Protein AF-A0A7Y5DZ59-F1 (afdb_monomer_lite)

Foldseek 3Di:
DPPPPQQQADQVSVLVQVVCVVVVHQRADPVHGAGWDWDADPVVRWIKIAGPPPRDIHAIWHDDPPGIHGDDDDPPPPDPPDDDD

Radius of gyration: 15.29 Å; chains: 1; bounding box: 52×24×35 Å

Secondary structure (DSSP, 8-state):
------TTSSHHHHHHHHHHHHTT---B-TTT-PBEEEEEETTTTEEEEEETTT-PBPPEEEEETTEEEEE--------------

Structure (mmCIF, N/CA/C/O backbone):
data_AF-A0A7Y5DZ59-F1
#
_entry.id   AF-A0A7Y5DZ59-F1
#
loop_
_atom_site.group_PDB
_atom_site.id
_atom_site.type_symbol
_atom_site.label_atom_id
_atom_site.label_alt_id
_atom_site.label_comp_id
_atom_site.label_asym_id
_atom_site.label_entity_id
_atom_site.label_seq_id
_atom_site.pdbx_PDB_ins_code
_atom_site.Cartn_x
_atom_site.Cartn_y
_atom_site.Cartn_z
_atom_site.occupancy
_atom_site.B_iso_or_equiv
_atom_site.auth_seq_id
_atom_site.auth_comp_id
_atom_site.auth_asym_id
_atom_site.auth_atom_id
_atom_site.pdbx_PDB_model_num
ATOM 1 N N . MET A 1 1 ? 21.868 6.714 -17.857 1.00 40.50 1 MET A N 1
ATOM 2 C CA . MET A 1 1 ? 21.639 6.760 -16.395 1.00 40.50 1 MET A CA 1
ATOM 3 C C . MET A 1 1 ? 20.219 7.244 -16.202 1.00 40.50 1 MET A C 1
ATOM 5 O O . MET A 1 1 ? 19.978 8.417 -15.954 1.00 40.50 1 MET A O 1
ATOM 9 N N . ASP A 1 2 ? 19.271 6.349 -16.442 1.00 44.59 2 ASP A N 1
ATOM 10 C CA . ASP A 1 2 ? 17.849 6.639 -16.364 1.00 44.59 2 ASP A CA 1
ATOM 11 C C . ASP A 1 2 ? 17.460 6.611 -14.891 1.00 44.59 2 ASP A C 1
ATOM 13 O O . ASP A 1 2 ? 17.282 5.547 -14.299 1.00 44.59 2 ASP A O 1
ATOM 17 N N . GLY A 1 3 ? 17.404 7.799 -14.287 1.00 44.69 3 GLY A N 1
ATOM 18 C CA . GLY A 1 3 ? 16.891 8.039 -12.941 1.00 44.69 3 GLY A CA 1
ATOM 19 C C . GLY A 1 3 ? 15.393 7.756 -12.866 1.00 44.69 3 GLY A C 1
ATOM 20 O O . GLY A 1 3 ? 14.589 8.658 -12.664 1.00 44.69 3 GLY A O 1
ATOM 21 N N . LYS A 1 4 ? 14.999 6.499 -13.080 1.00 40.72 4 LYS A N 1
ATOM 22 C CA . LYS A 1 4 ? 13.634 6.035 -12.871 1.00 40.72 4 LYS A CA 1
ATOM 23 C C . LYS A 1 4 ? 13.493 5.777 -11.380 1.00 40.72 4 LYS A C 1
ATOM 25 O O . LYS A 1 4 ? 13.886 4.717 -10.894 1.00 40.72 4 LYS A O 1
ATOM 30 N N . GLU A 1 5 ? 12.999 6.781 -10.657 1.00 50.75 5 GLU A N 1
ATOM 31 C CA . GLU A 1 5 ? 12.587 6.617 -9.264 1.00 50.75 5 GLU A CA 1
ATOM 32 C C . GLU A 1 5 ? 11.803 5.303 -9.118 1.00 50.75 5 GLU A C 1
ATOM 34 O O . GLU A 1 5 ? 10.968 4.985 -9.978 1.00 50.75 5 GLU A O 1
ATOM 39 N N . PRO A 1 6 ? 12.087 4.489 -8.084 1.00 60.66 6 PRO A N 1
ATOM 40 C CA . PRO A 1 6 ? 11.390 3.229 -7.913 1.00 60.66 6 PRO A CA 1
ATOM 41 C C . PRO A 1 6 ? 9.883 3.510 -7.843 1.00 60.66 6 PRO A C 1
ATOM 43 O O . PRO A 1 6 ? 9.475 4.356 -7.044 1.00 60.66 6 PRO A O 1
ATOM 46 N N . PRO A 1 7 ? 9.042 2.793 -8.611 1.00 64.00 7 PRO A N 1
ATOM 47 C CA . PRO A 1 7 ? 7.623 3.114 -8.817 1.00 64.00 7 PRO A CA 1
ATOM 48 C C . PRO A 1 7 ? 6.754 3.025 -7.553 1.00 64.00 7 PRO A C 1
ATOM 50 O O . PRO A 1 7 ? 5.546 3.173 -7.634 1.00 64.00 7 PRO A O 1
ATOM 53 N N . LEU A 1 8 ? 7.343 2.750 -6.390 1.00 73.38 8 LEU A N 1
ATOM 54 C CA . LEU A 1 8 ? 6.673 2.629 -5.100 1.00 73.38 8 LEU A CA 1
ATOM 55 C C . LEU A 1 8 ? 7.188 3.639 -4.066 1.00 73.38 8 LEU A C 1
ATOM 57 O O . LEU A 1 8 ? 6.927 3.460 -2.884 1.00 73.38 8 LEU A O 1
ATOM 61 N N . ARG A 1 9 ? 7.944 4.669 -4.468 1.00 79.12 9 ARG A N 1
ATOM 62 C CA . ARG A 1 9 ? 8.501 5.676 -3.540 1.00 79.12 9 ARG A CA 1
ATOM 63 C C . ARG A 1 9 ? 7.656 6.944 -3.425 1.00 79.12 9 ARG A C 1
ATOM 65 O O . ARG A 1 9 ? 7.775 7.649 -2.428 1.00 79.12 9 ARG A O 1
ATOM 72 N N . SER A 1 10 ? 6.794 7.223 -4.399 1.00 85.44 10 SER A N 1
ATOM 73 C CA . SER A 1 10 ? 5.957 8.426 -4.417 1.00 85.44 10 SER A CA 1
ATOM 74 C C . SER A 1 10 ? 4.580 8.172 -3.804 1.00 85.44 10 SER A C 1
ATOM 76 O O . SER A 1 10 ? 3.982 7.114 -4.010 1.00 85.44 10 SER A O 1
ATOM 78 N N . VAL A 1 11 ? 4.019 9.178 -3.122 1.00 88.62 11 VAL A N 1
ATOM 79 C CA . VAL A 1 11 ? 2.710 9.070 -2.444 1.00 88.62 11 VAL A CA 1
ATOM 80 C C . VAL A 1 11 ? 1.595 8.655 -3.402 1.00 88.62 11 VAL A C 1
ATOM 82 O O . VAL A 1 11 ? 0.750 7.834 -3.062 1.00 88.62 11 VAL A O 1
ATOM 85 N N . ARG A 1 12 ? 1.639 9.160 -4.640 1.00 87.44 12 ARG A N 1
ATOM 86 C CA . ARG A 1 12 ? 0.655 8.854 -5.680 1.00 87.44 12 ARG A CA 1
ATOM 87 C C . ARG A 1 12 ? 0.652 7.376 -6.057 1.00 87.44 12 ARG A C 1
ATOM 89 O O . ARG A 1 12 ? -0.414 6.822 -6.311 1.00 87.44 12 ARG A O 1
ATOM 96 N N . ASP A 1 13 ? 1.818 6.748 -6.129 1.00 87.56 13 ASP A N 1
ATOM 97 C CA . ASP A 1 13 ? 1.905 5.343 -6.514 1.00 87.56 13 ASP A CA 1
ATOM 98 C C . ASP A 1 13 ? 1.596 4.424 -5.338 1.00 87.56 13 ASP A C 1
ATOM 100 O O . ASP A 1 13 ? 0.836 3.474 -5.510 1.00 87.56 13 ASP A O 1
ATOM 104 N N . VAL A 1 14 ? 2.045 4.774 -4.128 1.00 90.12 14 VAL A N 1
ATOM 105 C CA . VAL A 1 14 ? 1.611 4.087 -2.902 1.00 90.12 14 VAL A CA 1
ATOM 106 C C . VAL A 1 14 ? 0.085 4.138 -2.767 1.00 90.12 14 VAL A C 1
ATOM 108 O O . VAL A 1 14 ? -0.528 3.104 -2.521 1.00 90.12 14 VAL A O 1
ATOM 111 N N . ALA A 1 15 ? -0.547 5.288 -3.027 1.00 90.25 15 ALA A N 1
ATOM 112 C CA . ALA A 1 15 ? -2.002 5.436 -2.985 1.00 90.25 15 ALA A CA 1
ATOM 113 C C . ALA A 1 15 ? -2.723 4.521 -3.977 1.00 90.25 15 ALA A C 1
ATOM 115 O O . ALA A 1 15 ? -3.637 3.804 -3.587 1.00 90.25 15 ALA A O 1
ATOM 116 N N . LYS A 1 16 ? -2.290 4.465 -5.243 1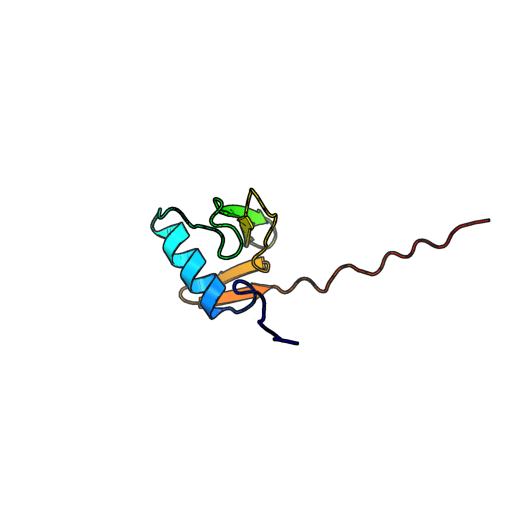.00 88.50 16 LYS A N 1
ATOM 117 C CA . LYS A 1 16 ? -2.904 3.562 -6.237 1.00 88.50 16 LYS A CA 1
ATOM 118 C C . LYS A 1 16 ? -2.841 2.099 -5.807 1.00 88.50 16 LYS A C 1
ATOM 120 O O . LYS A 1 16 ? -3.800 1.356 -5.992 1.00 88.50 16 LYS A O 1
ATOM 125 N N . VAL A 1 17 ? -1.690 1.681 -5.286 1.00 88.25 17 VAL A N 1
ATOM 126 C 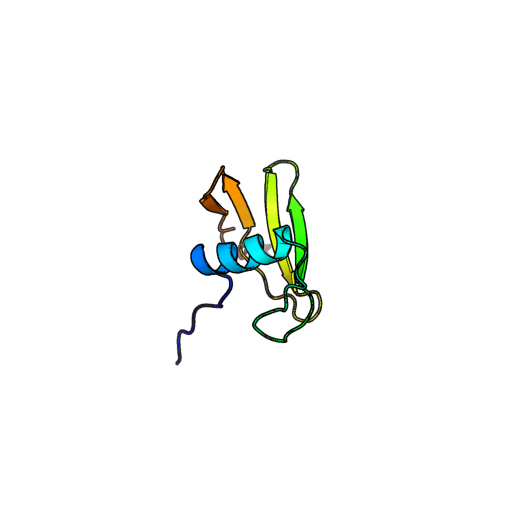CA . VAL A 1 17 ? -1.453 0.300 -4.862 1.00 88.25 17 VAL A CA 1
ATOM 127 C C . VAL A 1 17 ? -2.276 -0.009 -3.605 1.00 88.25 17 VAL A C 1
ATOM 129 O O . VAL A 1 17 ? -2.904 -1.063 -3.532 1.00 88.25 17 VAL A O 1
ATOM 132 N N . TRP A 1 18 ? -2.356 0.933 -2.664 1.00 90.56 18 TRP A N 1
ATOM 133 C CA . TRP A 1 18 ? -3.164 0.815 -1.452 1.00 90.56 18 TRP A CA 1
ATOM 134 C C . TRP A 1 18 ? -4.670 0.749 -1.728 1.00 90.56 18 TRP A C 1
ATOM 136 O O . TRP A 1 18 ? -5.351 -0.102 -1.162 1.00 90.56 18 TRP A O 1
ATOM 146 N N . GLU A 1 19 ? -5.200 1.585 -2.624 1.00 90.38 19 GLU A N 1
ATOM 147 C CA . GLU A 1 19 ? -6.623 1.553 -2.992 1.00 90.38 19 GLU A CA 1
ATOM 148 C C . GLU A 1 19 ? -7.027 0.209 -3.614 1.00 90.38 19 GLU A C 1
ATOM 150 O O . GLU A 1 19 ? -8.074 -0.345 -3.271 1.00 90.38 19 GLU A O 1
ATOM 155 N N . ARG A 1 20 ? -6.173 -0.358 -4.476 1.00 89.12 20 ARG A N 1
ATOM 156 C CA . ARG A 1 20 ? -6.377 -1.704 -5.036 1.00 89.12 20 ARG A CA 1
ATOM 157 C C . ARG A 1 20 ? -6.355 -2.765 -3.943 1.00 89.12 20 ARG A C 1
ATOM 159 O O . ARG A 1 20 ? -7.278 -3.565 -3.847 1.00 89.12 20 ARG A O 1
ATOM 166 N N . PHE A 1 21 ? -5.349 -2.717 -3.069 1.00 88.94 21 PHE A N 1
ATOM 167 C CA . PHE A 1 21 ? -5.243 -3.654 -1.953 1.00 88.94 21 PHE A CA 1
ATOM 168 C C . PHE A 1 21 ? -6.500 -3.627 -1.065 1.00 88.94 21 PHE A C 1
ATOM 170 O O . PHE A 1 21 ? -7.068 -4.674 -0.768 1.00 88.94 21 PHE A O 1
ATOM 177 N N . LYS A 1 22 ? -6.985 -2.434 -0.691 1.00 89.44 22 LYS A N 1
ATOM 178 C CA . LYS A 1 22 ? -8.218 -2.263 0.101 1.00 89.44 22 LYS A CA 1
ATOM 179 C C . LYS A 1 22 ? -9.476 -2.762 -0.607 1.00 89.44 22 LYS A C 1
ATOM 181 O O . LYS A 1 22 ? -10.411 -3.184 0.064 1.00 89.44 22 LYS A O 1
ATOM 186 N N . SER A 1 23 ? -9.505 -2.703 -1.936 1.00 89.94 23 SER A N 1
ATOM 187 C CA . SER A 1 23 ? -10.628 -3.199 -2.740 1.00 89.94 23 SER A CA 1
ATOM 188 C C . SER A 1 23 ? -10.654 -4.730 -2.840 1.00 89.94 23 SER A C 1
ATOM 190 O O . SER A 1 23 ? -11.603 -5.290 -3.381 1.00 89.94 23 SER A O 1
ATOM 192 N N . GLY A 1 24 ? -9.640 -5.415 -2.295 1.00 86.81 24 GLY A N 1
ATOM 193 C CA . GLY A 1 24 ? -9.487 -6.865 -2.388 1.00 86.81 24 GLY A CA 1
ATOM 194 C C . GLY A 1 24 ? -8.854 -7.330 -3.701 1.00 86.81 24 GLY A C 1
ATOM 195 O O . GLY A 1 24 ? -8.861 -8.528 -3.979 1.00 86.81 24 GLY A O 1
ATOM 196 N N . ASP A 1 25 ? -8.305 -6.413 -4.507 1.00 86.75 25 ASP A N 1
ATOM 197 C CA . ASP A 1 25 ? -7.590 -6.767 -5.731 1.00 86.75 25 ASP A CA 1
ATOM 198 C C . ASP A 1 25 ? -6.258 -7.462 -5.428 1.00 86.75 25 ASP A C 1
ATOM 200 O O . ASP A 1 25 ? -5.551 -7.153 -4.463 1.00 86.75 25 ASP A O 1
ATOM 204 N N . LEU A 1 26 ? -5.861 -8.358 -6.334 1.00 80.69 26 LEU A N 1
ATOM 205 C CA . LEU A 1 26 ? -4.514 -8.918 -6.350 1.00 80.69 26 LEU A CA 1
ATOM 206 C C . LEU A 1 26 ? -3.524 -7.846 -6.811 1.00 80.69 26 LEU A C 1
ATOM 208 O O . LEU A 1 26 ? -3.427 -7.505 -7.989 1.00 80.69 26 LEU A O 1
ATOM 212 N N . VAL A 1 27 ? -2.769 -7.309 -5.858 1.00 85.38 27 VAL A N 1
ATOM 213 C CA . VAL A 1 27 ? -1.739 -6.309 -6.126 1.00 85.38 27 VAL A CA 1
ATOM 214 C C . VAL A 1 27 ? -0.436 -6.993 -6.541 1.00 85.38 27 VAL A C 1
ATOM 216 O O . VAL A 1 27 ? 0.240 -7.624 -5.724 1.00 85.38 27 VAL A O 1
ATOM 219 N N . GLY A 1 28 ? -0.080 -6.839 -7.818 1.00 86.56 28 GLY A N 1
ATOM 220 C CA . GLY A 1 28 ? 1.191 -7.291 -8.385 1.00 86.56 28 GLY A CA 1
ATOM 221 C C . GLY A 1 28 ? 2.324 -6.285 -8.179 1.00 86.56 28 GLY A C 1
ATOM 222 O O . GLY A 1 28 ? 2.135 -5.066 -8.236 1.00 86.56 28 GLY A O 1
ATOM 223 N N . CYS A 1 29 ? 3.530 -6.796 -7.946 1.00 86.94 29 CYS A N 1
ATOM 224 C CA . CYS A 1 29 ? 4.730 -5.985 -7.821 1.00 86.94 29 CYS A CA 1
ATOM 225 C C . CYS A 1 29 ? 5.105 -5.366 -9.176 1.00 86.94 29 CYS A C 1
ATOM 227 O O . CYS A 1 29 ? 5.331 -6.100 -10.134 1.00 86.94 29 CYS A O 1
ATOM 229 N N . PRO A 1 30 ? 5.334 -4.046 -9.271 1.00 83.81 30 PRO A N 1
ATOM 230 C CA . PRO A 1 30 ? 5.689 -3.409 -10.541 1.00 83.81 30 PRO A CA 1
ATOM 231 C C . PRO A 1 30 ? 7.057 -3.840 -11.100 1.00 83.81 30 PRO A C 1
ATOM 233 O O . PRO A 1 30 ? 7.379 -3.512 -12.238 1.00 83.81 30 PRO A O 1
ATOM 236 N N . LYS A 1 31 ? 7.888 -4.527 -10.301 1.00 85.44 31 LYS A N 1
ATOM 237 C CA . LYS A 1 31 ? 9.219 -5.001 -10.707 1.00 85.44 31 LYS A CA 1
ATOM 238 C C . LYS A 1 31 ? 9.201 -6.416 -11.287 1.00 85.44 31 LYS A C 1
ATOM 240 O O . LYS A 1 31 ? 9.954 -6.688 -12.214 1.00 85.44 31 LYS A O 1
ATOM 245 N N . CYS A 1 32 ? 8.414 -7.320 -10.706 1.00 86.75 32 CYS A N 1
ATOM 246 C CA . CYS A 1 32 ? 8.454 -8.748 -11.042 1.00 86.75 32 CYS A CA 1
ATOM 247 C C . CYS A 1 32 ? 7.074 -9.412 -11.122 1.00 86.75 32 CYS A C 1
ATOM 249 O O . CYS A 1 32 ? 7.007 -10.634 -11.158 1.00 86.75 32 CYS A O 1
ATOM 251 N N . ASP A 1 33 ? 5.992 -8.633 -11.074 1.00 86.69 33 ASP A N 1
ATOM 252 C CA . ASP A 1 33 ? 4.587 -9.072 -11.065 1.00 86.69 33 ASP A CA 1
ATOM 253 C C . ASP A 1 33 ? 4.167 -9.957 -9.871 1.00 86.69 33 ASP A C 1
ATOM 255 O O . ASP A 1 33 ? 2.996 -10.263 -9.683 1.00 86.69 33 ASP A O 1
ATOM 259 N N . GLY A 1 34 ? 5.106 -10.306 -8.988 1.00 88.88 34 GLY A N 1
ATOM 260 C CA . GLY A 1 34 ? 4.854 -11.119 -7.802 1.00 88.88 34 GLY A CA 1
ATOM 261 C C . GLY A 1 34 ? 3.875 -10.493 -6.813 1.00 88.88 34 GLY A C 1
ATOM 262 O O . GLY A 1 34 ? 3.786 -9.270 -6.698 1.00 88.88 34 GLY A O 1
ATOM 263 N N . SER A 1 35 ? 3.189 -11.332 -6.038 1.00 90.69 35 SER A N 1
AT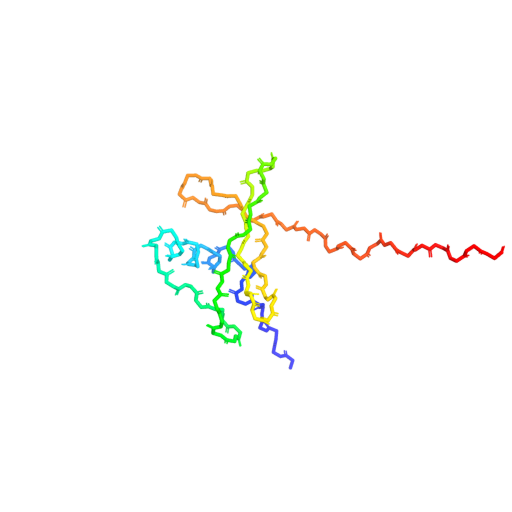OM 264 C CA . SER A 1 35 ? 2.210 -10.888 -5.043 1.00 90.69 35 SER A CA 1
ATOM 265 C C . SER A 1 35 ? 2.816 -9.940 -4.003 1.00 90.69 35 SER A C 1
ATOM 267 O O . SER A 1 35 ? 3.938 -10.135 -3.520 1.00 90.69 35 SER A O 1
ATOM 269 N N . MET A 1 36 ? 2.054 -8.911 -3.638 1.00 91.12 36 MET A N 1
ATOM 270 C CA . MET A 1 36 ? 2.396 -8.009 -2.543 1.00 91.12 36 MET A CA 1
ATOM 271 C C . MET A 1 36 ? 1.665 -8.402 -1.255 1.00 91.12 36 MET A C 1
ATOM 273 O O . MET A 1 36 ? 0.458 -8.626 -1.256 1.00 91.12 36 MET A O 1
ATOM 277 N N . ALA A 1 37 ? 2.405 -8.459 -0.152 1.00 91.94 37 ALA A N 1
ATOM 278 C CA . ALA A 1 37 ? 1.890 -8.642 1.197 1.00 91.94 37 ALA A CA 1
ATOM 279 C C . ALA A 1 37 ? 1.856 -7.304 1.948 1.00 91.94 37 ALA A C 1
ATOM 281 O O . ALA A 1 37 ? 2.692 -6.428 1.712 1.00 91.94 37 ALA A O 1
ATOM 282 N N . LEU A 1 38 ? 0.903 -7.159 2.868 1.00 92.62 38 LEU A N 1
ATOM 283 C CA . LEU A 1 38 ? 0.801 -6.005 3.758 1.00 92.62 38 LEU A CA 1
ATOM 284 C C . LEU A 1 38 ? 1.560 -6.281 5.059 1.00 92.62 38 LEU A C 1
ATOM 286 O O . LEU A 1 38 ? 1.239 -7.221 5.783 1.00 92.62 38 LEU A O 1
ATOM 290 N N . ALA A 1 39 ? 2.533 -5.435 5.370 1.00 92.81 39 ALA A N 1
ATOM 291 C CA . ALA A 1 39 ? 3.151 -5.339 6.681 1.00 92.81 39 ALA A CA 1
ATOM 292 C C . ALA A 1 39 ? 2.468 -4.225 7.486 1.00 92.81 39 ALA A C 1
ATOM 294 O O . ALA A 1 39 ? 2.160 -3.158 6.948 1.00 92.81 39 ALA A O 1
ATOM 295 N N . VAL A 1 40 ? 2.238 -4.481 8.774 1.00 92.12 40 VAL A N 1
ATOM 296 C CA . VAL A 1 40 ? 1.562 -3.565 9.700 1.00 92.12 40 VAL A CA 1
ATOM 297 C C . VAL A 1 40 ? 2.460 -3.341 10.908 1.00 92.12 40 VAL A C 1
ATOM 299 O O . VAL A 1 40 ? 2.912 -4.300 11.530 1.00 92.12 40 VAL A O 1
ATOM 302 N N . GLU A 1 41 ? 2.690 -2.080 11.251 1.00 91.31 41 GLU A N 1
ATOM 303 C CA . GLU A 1 41 ? 3.384 -1.663 12.465 1.00 91.31 41 GLU A CA 1
ATOM 304 C C . GLU A 1 41 ? 2.347 -1.034 13.404 1.00 91.31 41 GLU A C 1
ATOM 306 O O . GLU A 1 41 ? 1.838 0.064 13.163 1.00 91.31 41 GLU A O 1
ATOM 311 N N . GLY A 1 42 ? 1.956 -1.792 14.431 1.00 84.62 42 GLY A N 1
ATOM 312 C CA . GLY A 1 42 ? 0.807 -1.471 15.278 1.00 84.62 42 GLY A CA 1
ATOM 313 C C . GLY A 1 42 ? 1.008 -0.286 16.226 1.00 84.62 42 GLY A C 1
ATOM 314 O O . GLY A 1 42 ? 0.037 0.399 16.541 1.00 84.62 42 GLY A O 1
ATOM 315 N N . SER A 1 43 ? 2.239 -0.010 16.653 1.00 87.12 43 SER A N 1
ATOM 316 C CA . SER A 1 43 ? 2.574 1.072 17.588 1.00 87.12 43 SER A CA 1
ATOM 317 C C . SER A 1 43 ? 2.468 2.437 16.915 1.00 87.12 43 SER A C 1
ATOM 319 O O . SER A 1 43 ? 1.870 3.352 17.480 1.00 87.12 43 SER A O 1
ATOM 321 N N . SER A 1 44 ? 2.966 2.563 15.681 1.00 83.62 44 SER A N 1
ATOM 322 C CA . SER A 1 44 ? 2.873 3.807 14.903 1.00 83.62 44 SER A CA 1
ATOM 323 C C . SER A 1 44 ? 1.725 3.813 13.895 1.00 83.62 44 SER A C 1
ATOM 325 O O . SER A 1 44 ? 1.665 4.731 13.080 1.00 83.62 44 SER A O 1
ATOM 327 N N . LYS A 1 45 ? 0.839 2.804 13.918 1.00 87.69 45 LYS A N 1
ATOM 328 C CA . LYS A 1 45 ? -0.299 2.645 12.989 1.00 87.69 45 LYS A CA 1
ATOM 329 C C . LYS A 1 45 ? 0.112 2.789 11.517 1.00 87.69 45 LYS A C 1
ATOM 331 O O . LYS A 1 45 ? -0.616 3.360 10.705 1.00 87.69 45 LYS A O 1
ATOM 336 N N . SER A 1 46 ? 1.294 2.278 11.190 1.00 91.81 46 SER A N 1
ATOM 337 C CA . SER A 1 46 ? 1.894 2.403 9.865 1.00 91.81 46 SER A CA 1
ATOM 338 C C . SER A 1 46 ? 1.725 1.113 9.074 1.00 91.81 46 SER A C 1
ATOM 340 O O . SER A 1 46 ? 1.697 0.015 9.626 1.00 91.81 46 SER A O 1
ATOM 342 N N . TYR A 1 47 ? 1.669 1.249 7.758 1.00 92.81 47 TYR A N 1
ATOM 343 C CA . TYR A 1 47 ? 1.502 0.156 6.814 1.00 92.81 47 TYR A CA 1
ATOM 344 C C . TYR A 1 47 ? 2.601 0.204 5.761 1.00 92.81 47 TYR A C 1
ATOM 346 O O . TYR A 1 47 ? 3.134 1.269 5.450 1.00 92.81 47 TYR A O 1
ATOM 354 N N . ARG A 1 48 ? 2.940 -0.949 5.190 1.00 93.06 48 ARG A N 1
ATOM 355 C CA . ARG A 1 48 ? 3.879 -1.055 4.072 1.00 93.06 48 ARG A CA 1
ATOM 356 C C . ARG A 1 48 ? 3.505 -2.238 3.201 1.00 93.06 48 ARG A C 1
ATOM 358 O O . ARG A 1 48 ? 3.157 -3.296 3.711 1.00 93.06 48 ARG A O 1
ATOM 365 N N . LEU A 1 49 ? 3.611 -2.085 1.889 1.00 92.06 49 LEU A N 1
ATOM 366 C CA . LEU A 1 49 ? 3.405 -3.182 0.949 1.00 92.06 49 LEU A CA 1
ATOM 367 C C . LEU A 1 49 ? 4.760 -3.729 0.505 1.00 92.06 49 LEU A C 1
ATOM 369 O O . LEU A 1 49 ? 5.646 -2.973 0.096 1.00 92.06 49 LEU A O 1
ATOM 373 N N . VAL A 1 50 ? 4.916 -5.049 0.595 1.00 92.50 50 VAL A N 1
ATOM 374 C CA . VAL A 1 50 ? 6.169 -5.756 0.322 1.00 92.50 50 VAL A CA 1
ATOM 375 C C . VAL A 1 50 ? 5.934 -6.880 -0.670 1.00 92.50 50 VAL A C 1
ATOM 377 O O . VAL A 1 50 ? 5.094 -7.746 -0.454 1.00 92.50 50 VAL A O 1
ATOM 380 N N . CYS A 1 51 ? 6.686 -6.885 -1.770 1.00 92.56 51 CYS A N 1
ATOM 381 C CA . CYS A 1 51 ? 6.665 -8.012 -2.695 1.00 92.56 51 CYS A CA 1
ATOM 382 C C . CYS A 1 51 ? 7.299 -9.247 -2.048 1.00 92.56 51 CYS A C 1
ATOM 384 O O . CYS A 1 51 ? 8.461 -9.205 -1.643 1.00 92.56 51 CYS A O 1
ATOM 386 N N . THR A 1 52 ? 6.568 -10.360 -2.028 1.00 91.62 52 THR A N 1
ATOM 387 C CA . THR A 1 52 ? 7.032 -11.624 -1.434 1.00 91.62 52 THR A CA 1
ATOM 388 C C . THR A 1 52 ? 8.068 -12.357 -2.287 1.00 91.62 52 THR A C 1
ATOM 390 O O . THR A 1 52 ? 8.706 -13.283 -1.800 1.00 91.62 52 THR A O 1
ATOM 393 N N . GLN A 1 53 ? 8.260 -11.946 -3.546 1.00 92.56 53 GLN A N 1
ATOM 394 C CA . GLN A 1 53 ? 9.217 -12.572 -4.463 1.00 92.56 53 GLN A CA 1
ATOM 395 C C . GLN A 1 53 ? 10.543 -11.816 -4.566 1.00 92.56 53 GLN A C 1
ATOM 397 O O . GLN A 1 53 ? 11.603 -12.421 -4.459 1.00 92.56 53 GLN A O 1
ATOM 402 N N . CYS A 1 54 ? 10.505 -10.498 -4.791 1.00 90.38 54 CYS A N 1
ATOM 403 C CA . CYS A 1 54 ? 11.719 -9.705 -5.027 1.00 90.38 54 CYS A CA 1
ATOM 404 C C . CYS A 1 54 ? 12.074 -8.735 -3.890 1.00 90.38 54 CYS A C 1
ATOM 406 O O . CYS A 1 54 ? 13.013 -7.954 -4.038 1.00 90.38 54 CYS A O 1
ATOM 408 N N . GLY A 1 55 ? 11.295 -8.711 -2.803 1.00 88.81 55 GLY A N 1
ATOM 409 C CA . GLY A 1 55 ? 11.517 -7.837 -1.643 1.00 88.81 55 GLY A CA 1
ATOM 410 C C . GLY A 1 55 ? 11.205 -6.352 -1.867 1.00 88.81 55 GLY A C 1
ATOM 411 O O . GLY A 1 55 ? 11.350 -5.543 -0.950 1.00 88.81 55 GLY A O 1
ATOM 412 N N . THR A 1 56 ? 10.761 -5.959 -3.068 1.00 89.44 56 THR A N 1
ATOM 413 C CA . THR A 1 56 ? 10.516 -4.545 -3.395 1.00 89.44 56 THR A CA 1
ATOM 414 C C . THR A 1 56 ? 9.455 -3.933 -2.477 1.00 89.44 56 THR A C 1
ATOM 416 O O . THR A 1 56 ? 8.348 -4.456 -2.334 1.00 89.44 56 THR A O 1
ATOM 419 N N . SER A 1 57 ? 9.878 -2.837 -1.845 1.00 90.56 57 SER A N 1
ATOM 420 C CA . SER A 1 57 ? 9.212 -2.022 -0.827 1.00 90.56 57 SER A CA 1
ATOM 421 C C . SER A 1 57 ? 8.345 -0.856 -1.294 1.00 90.56 57 SER A C 1
ATOM 423 O O . SER A 1 57 ? 8.875 -0.074 -2.080 1.00 90.56 57 SER A O 1
ATOM 425 N N . THR A 1 58 ? 7.166 -0.583 -0.726 1.00 91.25 58 THR A N 1
ATOM 426 C CA . THR A 1 58 ? 6.784 0.832 -0.491 1.00 91.25 58 THR A CA 1
ATOM 427 C C . THR A 1 58 ? 7.580 1.385 0.704 1.00 91.25 58 THR A C 1
ATOM 429 O O . THR A 1 58 ? 8.082 0.584 1.498 1.00 91.25 58 THR A O 1
ATOM 432 N N . PRO A 1 59 ? 7.719 2.711 0.895 1.00 91.50 59 PRO A N 1
ATOM 433 C CA . PRO A 1 59 ? 8.000 3.260 2.219 1.00 91.50 59 PRO A CA 1
ATOM 434 C C . PRO A 1 59 ? 6.842 2.928 3.168 1.00 91.50 59 PRO A C 1
ATOM 436 O O . PRO A 1 59 ? 5.758 2.515 2.728 1.00 91.50 59 PRO A O 1
ATOM 439 N N . TRP A 1 60 ? 7.069 3.101 4.467 1.00 91.94 60 TRP A N 1
ATOM 440 C CA . TRP A 1 60 ? 5.972 3.068 5.424 1.00 91.94 60 TRP A CA 1
ATOM 441 C C . TRP A 1 60 ? 5.019 4.224 5.137 1.00 91.94 60 TRP A C 1
ATOM 443 O O . TRP A 1 60 ? 5.429 5.284 4.669 1.00 91.94 60 TRP A O 1
ATOM 453 N N . PHE A 1 61 ? 3.734 4.027 5.382 1.00 92.81 61 PHE A N 1
ATOM 454 C CA . PHE A 1 61 ? 2.735 5.068 5.214 1.00 92.81 61 PHE A CA 1
ATOM 455 C C . PHE A 1 61 ? 1.622 4.930 6.243 1.00 92.81 61 PHE A C 1
ATOM 457 O O . PHE A 1 61 ? 1.338 3.841 6.737 1.00 92.81 61 PHE A O 1
ATOM 464 N N . GLU A 1 62 ? 0.981 6.047 6.552 1.00 93.25 62 GLU A N 1
ATOM 465 C CA . GLU A 1 62 ? -0.180 6.106 7.428 1.00 93.25 62 GLU A CA 1
ATOM 466 C C . GLU A 1 62 ? -1.390 6.624 6.635 1.00 93.25 62 GLU A C 1
ATOM 468 O O . GLU A 1 62 ? -1.307 7.697 6.028 1.00 93.25 62 GLU A O 1
ATOM 473 N N . PRO A 1 63 ? -2.507 5.879 6.590 1.00 88.38 63 PRO A N 1
ATOM 474 C CA . PRO A 1 63 ? -3.751 6.375 6.029 1.00 88.38 63 PRO A CA 1
ATOM 475 C C . PRO A 1 63 ? -4.395 7.371 6.998 1.00 88.38 63 PRO A C 1
ATOM 477 O O . PRO A 1 63 ? -4.848 6.995 8.078 1.00 88.38 63 PRO A O 1
ATOM 480 N N . SER A 1 64 ? -4.466 8.638 6.593 1.00 86.62 64 SER A N 1
ATOM 481 C CA . SER A 1 64 ? -5.114 9.714 7.343 1.00 86.62 64 SER A CA 1
ATOM 482 C C . SER A 1 64 ? -6.349 10.191 6.578 1.00 86.62 64 SER A C 1
ATOM 484 O O . SER A 1 64 ? -6.284 11.036 5.685 1.00 86.62 64 SER A O 1
ATOM 486 N N . GLY A 1 65 ? -7.500 9.584 6.879 1.00 82.94 65 GLY A N 1
ATOM 487 C CA . GLY A 1 65 ? -8.752 9.865 6.174 1.00 82.94 65 GLY A CA 1
ATOM 488 C C . GLY A 1 65 ? -8.686 9.477 4.691 1.00 82.94 65 GLY A C 1
ATOM 489 O O . GLY A 1 65 ? -8.607 8.293 4.366 1.00 82.94 65 GLY A O 1
ATOM 490 N N . ALA A 1 66 ? -8.752 10.474 3.803 1.00 78.88 66 ALA A N 1
ATOM 491 C CA . ALA A 1 66 ? -8.674 10.296 2.348 1.00 78.88 66 ALA A CA 1
ATOM 492 C C . ALA A 1 66 ? -7.244 10.422 1.785 1.00 78.88 66 ALA A C 1
ATOM 494 O O . ALA A 1 66 ? -7.037 10.218 0.590 1.00 78.88 66 ALA A O 1
ATOM 495 N N . GLU A 1 67 ? -6.264 10.759 2.626 1.00 85.12 67 GLU A N 1
ATOM 496 C CA . GLU A 1 67 ? -4.881 10.997 2.219 1.00 85.12 67 GLU A CA 1
ATOM 497 C C . GLU A 1 67 ? -3.931 9.947 2.808 1.00 85.12 67 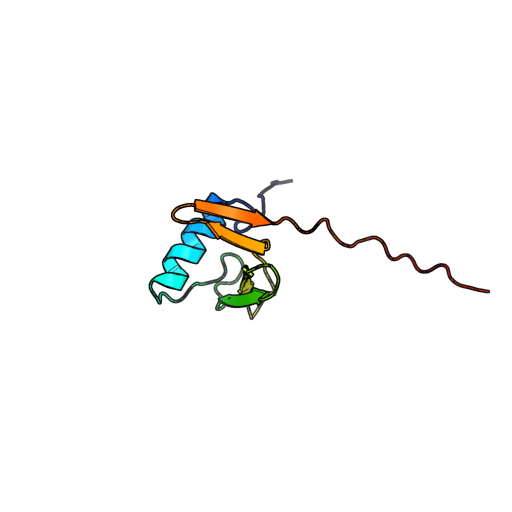GLU A C 1
ATOM 499 O O . GLU A 1 67 ? -4.202 9.331 3.842 1.00 85.12 67 GLU A O 1
ATOM 504 N N . LEU A 1 68 ? -2.794 9.738 2.138 1.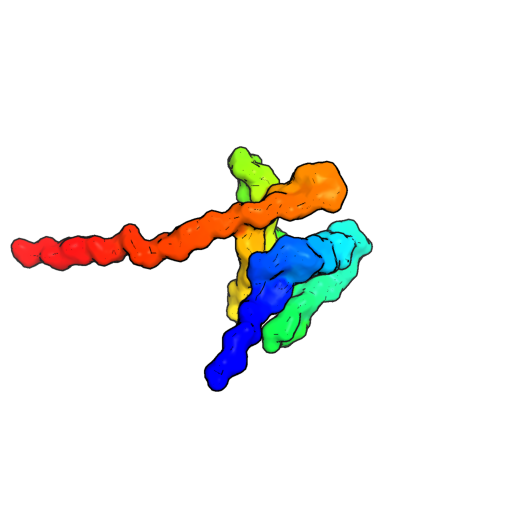00 90.19 68 LEU A N 1
ATOM 505 C CA . LEU A 1 68 ? -1.702 8.906 2.639 1.00 90.19 68 LEU A CA 1
ATOM 506 C C . LEU A 1 68 ? -0.512 9.779 3.012 1.00 90.19 68 LEU A C 1
ATOM 508 O O . LEU A 1 68 ? -0.039 10.573 2.201 1.00 90.19 68 LEU A O 1
ATOM 512 N N . ILE A 1 69 ? 0.014 9.572 4.214 1.00 91.25 69 ILE A N 1
ATOM 513 C CA . ILE A 1 69 ? 1.211 10.251 4.703 1.00 91.25 69 ILE A CA 1
ATOM 514 C C . ILE A 1 69 ? 2.368 9.259 4.632 1.00 91.25 69 ILE A C 1
ATOM 516 O O . ILE A 1 69 ? 2.354 8.240 5.321 1.00 91.25 69 ILE A O 1
ATOM 520 N N . LEU A 1 70 ? 3.367 9.533 3.789 1.00 90.31 70 LEU A N 1
ATOM 521 C CA . LEU A 1 70 ? 4.557 8.686 3.697 1.00 90.31 70 LEU A CA 1
ATOM 522 C C . LEU A 1 70 ? 5.492 8.928 4.887 1.00 90.31 70 LEU A C 1
ATOM 524 O O . LEU A 1 70 ? 5.850 10.063 5.192 1.00 90.31 70 LEU A O 1
ATOM 528 N N . LYS A 1 71 ? 5.930 7.837 5.508 1.00 87.62 71 LYS A N 1
ATOM 529 C CA . LYS A 1 71 ? 6.967 7.775 6.534 1.00 87.62 71 LYS A CA 1
ATOM 530 C C . LYS A 1 71 ? 8.228 7.216 5.879 1.00 87.62 71 LYS A C 1
ATOM 532 O O . LYS A 1 71 ? 8.351 6.015 5.633 1.00 87.62 71 LYS A O 1
ATOM 537 N N . PHE A 1 72 ? 9.142 8.108 5.519 1.00 74.81 72 PHE A N 1
ATOM 538 C CA . PHE A 1 72 ? 10.455 7.712 5.030 1.00 74.81 72 PHE A CA 1
ATOM 539 C C . PHE A 1 72 ? 11.299 7.302 6.230 1.00 74.81 72 PHE A C 1
ATOM 541 O O . PHE A 1 72 ? 11.586 8.129 7.091 1.00 74.81 72 PHE A O 1
ATOM 548 N N . GLU A 1 73 ? 11.686 6.033 6.295 1.00 63.66 73 GLU A N 1
ATOM 549 C CA . GLU A 1 73 ? 12.767 5.645 7.193 1.00 63.66 73 GLU A CA 1
ATOM 550 C C . GLU A 1 73 ? 14.057 6.142 6.554 1.00 63.66 73 GLU A C 1
ATOM 552 O O . GLU A 1 73 ? 14.365 5.794 5.409 1.00 63.66 73 GLU A O 1
ATOM 557 N N . ALA A 1 74 ? 14.747 7.041 7.257 1.00 50.38 74 ALA A N 1
ATOM 558 C CA . ALA A 1 74 ? 16.111 7.388 6.915 1.00 50.38 74 ALA A CA 1
ATOM 559 C C . ALA A 1 74 ? 16.899 6.079 6.908 1.00 50.38 74 ALA A C 1
ATOM 561 O O . ALA A 1 74 ? 16.857 5.318 7.873 1.00 50.38 74 ALA A O 1
ATOM 562 N N . ASP A 1 75 ? 17.496 5.795 5.759 1.00 46.69 75 ASP A N 1
ATOM 563 C CA . ASP A 1 75 ? 18.305 4.622 5.479 1.00 46.69 75 ASP A CA 1
ATOM 564 C C . ASP A 1 75 ? 19.245 4.362 6.666 1.00 46.69 75 ASP A C 1
ATOM 566 O O . ASP A 1 75 ? 20.136 5.163 6.939 1.00 46.69 75 ASP A O 1
ATOM 570 N N . GLY A 1 76 ? 18.975 3.297 7.427 1.00 49.25 76 GLY A N 1
ATOM 571 C CA . GLY A 1 76 ? 19.730 2.889 8.614 1.00 49.25 76 GLY A CA 1
ATOM 572 C C . GLY A 1 76 ? 21.100 2.313 8.260 1.00 49.25 76 GLY A C 1
ATOM 573 O O . GLY A 1 76 ? 21.457 1.238 8.730 1.00 49.25 76 GLY A O 1
ATOM 574 N N . SER A 1 77 ? 21.841 3.013 7.407 1.00 45.75 77 SER A N 1
ATOM 575 C CA . SER A 1 77 ? 23.249 2.783 7.120 1.00 45.75 77 SER A CA 1
ATOM 576 C C . SER A 1 77 ? 24.092 3.609 8.096 1.00 45.75 77 SER A C 1
ATOM 578 O O . SER A 1 77 ? 24.798 4.518 7.681 1.00 45.75 77 SER A O 1
ATOM 580 N N . ASP A 1 78 ? 23.971 3.349 9.398 1.00 49.94 78 ASP A N 1
ATOM 581 C CA . ASP A 1 78 ? 24.900 3.872 10.411 1.00 49.94 78 ASP A CA 1
ATOM 582 C C . ASP A 1 78 ? 24.983 2.883 11.579 1.00 49.94 78 ASP A C 1
ATOM 584 O O . ASP A 1 78 ? 24.351 3.021 12.623 1.00 49.94 78 ASP A O 1
ATOM 588 N N . LEU A 1 79 ? 25.693 1.787 11.336 1.00 48.91 79 LEU A N 1
ATOM 589 C CA . LEU A 1 79 ? 26.241 0.939 12.389 1.00 48.91 79 LEU A CA 1
ATOM 590 C C . 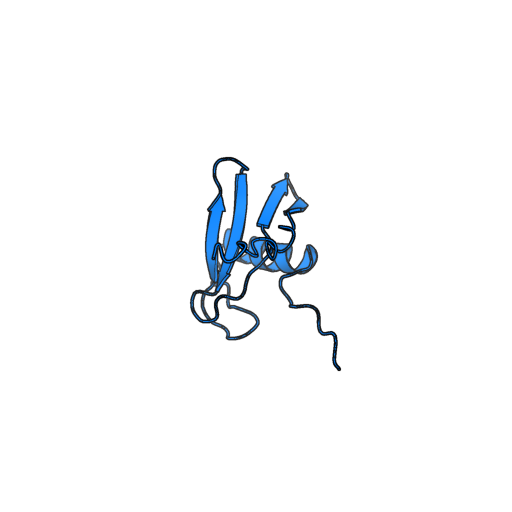LEU A 1 79 ? 27.516 0.302 11.833 1.00 48.91 79 LEU A C 1
ATOM 592 O O . LEU A 1 79 ? 27.627 -0.912 11.673 1.00 48.91 79 LEU A O 1
ATOM 596 N N . GLU A 1 80 ? 28.482 1.160 11.495 1.00 52.16 80 GLU A N 1
ATOM 597 C CA . GLU A 1 80 ? 29.885 0.761 11.548 1.00 52.16 80 GLU A CA 1
ATOM 598 C C . GLU A 1 80 ? 30.206 0.529 13.030 1.00 52.16 80 GLU A C 1
ATOM 600 O O . GLU A 1 80 ? 30.422 1.464 13.800 1.00 52.16 80 GLU A O 1
ATOM 605 N N . LEU A 1 81 ? 30.130 -0.729 13.466 1.00 64.31 81 LEU A N 1
ATOM 606 C CA . LEU A 1 81 ? 30.700 -1.129 14.746 1.00 64.31 81 LEU A CA 1
ATOM 607 C C . LEU A 1 81 ? 32.222 -0.953 14.627 1.00 64.31 81 LEU A C 1
ATOM 609 O O . LEU A 1 81 ? 32.793 -1.488 13.675 1.00 64.31 81 LEU A O 1
ATOM 613 N N . PRO A 1 82 ? 32.892 -0.217 15.529 1.00 63.56 82 PRO A N 1
ATOM 614 C CA . PRO A 1 82 ? 34.346 -0.217 15.547 1.00 63.56 82 PRO A CA 1
ATOM 615 C C . PRO A 1 82 ? 34.837 -1.638 15.862 1.00 63.56 82 PRO A C 1
ATOM 617 O O . PRO A 1 82 ? 34.391 -2.242 16.838 1.00 63.56 82 PRO A O 1
ATOM 620 N N . ASP A 1 83 ? 35.723 -2.164 15.014 1.00 66.62 83 ASP A N 1
ATOM 621 C CA . ASP A 1 83 ? 36.552 -3.336 15.312 1.00 66.62 83 ASP A CA 1
ATOM 622 C C . ASP A 1 83 ? 37.388 -2.999 16.566 1.00 66.62 83 ASP A C 1
ATOM 624 O O . ASP A 1 83 ? 38.203 -2.074 16.541 1.00 66.62 83 ASP A O 1
ATOM 628 N N . ASP A 1 84 ? 37.112 -3.681 17.678 1.00 67.31 84 ASP A N 1
ATOM 629 C CA . ASP A 1 84 ? 37.858 -3.595 18.941 1.00 67.31 84 ASP A CA 1
ATOM 630 C C . ASP A 1 84 ? 39.020 -4.609 18.863 1.00 67.31 84 ASP A C 1
ATOM 632 O O . ASP A 1 84 ? 38.768 -5.817 18.822 1.00 67.31 84 ASP A O 1
ATOM 636 N N . ASP A 1 85 ? 40.259 -4.106 18.750 1.00 69.75 85 ASP A N 1
ATOM 637 C CA . ASP A 1 85 ? 41.537 -4.858 18.784 1.00 69.75 85 ASP A CA 1
ATOM 638 C C . ASP A 1 85 ? 42.056 -5.024 20.223 1.00 69.75 85 ASP A C 1
ATOM 640 O O . ASP A 1 85 ? 42.155 -3.997 20.941 1.00 69.75 85 ASP A O 1
#

pLDDT: mean 80.31, std 15.61, range [40.5, 93.25]

Sequence (85 aa):
MDGKEPPLRSVRDVAKVWERFKSGDLVGCPKCDGSMALAVEGSSKSYRLVCTQCGTSTPWFEPSGAELILKFEADGSDLELPDDD